Protein AF-A0A818GAR2-F1 (afdb_monomer)

Foldseek 3Di:
DVVLQVVQVVQQVVVWDFWLLCCQQVVVPVDDHDVPDDFLADFDQPDPCPCPPRIGPPPPSLLSVLCVVLVVVCVVVVHFQDKDKDWDPQACQARAGPVVRHRHHTDIDIDRGSVRVSVCSLCVCVNRSGHDPVD

pLDDT: mean 85.99, std 15.59, range [35.75, 98.5]

Structure (mmCIF, N/CA/C/O backbone):
data_AF-A0A818GAR2-F1
#
_entry.id   AF-A0A818GAR2-F1
#
loop_
_atom_site.group_PDB
_atom_site.id
_atom_site.type_symbol
_atom_site.label_atom_id
_atom_site.label_alt_id
_atom_site.label_comp_id
_atom_site.label_asym_id
_atom_site.label_entity_id
_atom_site.label_seq_id
_atom_site.pdbx_PDB_ins_code
_atom_site.Cartn_x
_atom_site.Cartn_y
_atom_site.Cartn_z
_atom_site.occupancy
_atom_site.B_iso_or_equiv
_atom_site.auth_seq_id
_atom_site.auth_comp_id
_atom_site.auth_asym_id
_atom_site.auth_atom_id
_atom_site.pdbx_PDB_model_num
ATOM 1 N N . MET A 1 1 ? -3.020 -12.104 9.352 1.00 92.38 1 MET A N 1
ATOM 2 C CA . MET A 1 1 ? -1.826 -11.633 8.608 1.00 92.38 1 MET A CA 1
ATOM 3 C C . MET A 1 1 ? -1.014 -12.771 8.006 1.00 92.38 1 MET A C 1
ATOM 5 O O . MET A 1 1 ? -0.668 -12.652 6.842 1.00 92.38 1 MET A O 1
ATOM 9 N N . ALA A 1 2 ? -0.736 -13.860 8.737 1.00 95.81 2 ALA A N 1
ATOM 10 C CA . ALA A 1 2 ? 0.027 -14.998 8.207 1.00 95.81 2 ALA A CA 1
ATOM 11 C C . ALA A 1 2 ? -0.541 -15.549 6.882 1.00 95.81 2 ALA A C 1
ATOM 13 O O . ALA A 1 2 ? 0.179 -15.588 5.889 1.00 95.81 2 ALA A O 1
ATOM 14 N N . ASP A 1 3 ? -1.842 -15.849 6.833 1.00 96.62 3 ASP A N 1
ATOM 15 C CA . ASP A 1 3 ? -2.475 -16.421 5.633 1.00 96.62 3 ASP A CA 1
ATOM 16 C C . ASP A 1 3 ? -2.420 -15.486 4.422 1.00 96.62 3 ASP A C 1
ATOM 18 O O . ASP A 1 3 ? -2.130 -15.929 3.317 1.00 96.62 3 ASP A O 1
ATOM 22 N N . ALA A 1 4 ? -2.610 -14.179 4.635 1.00 95.25 4 ALA A N 1
ATOM 23 C CA . ALA A 1 4 ? -2.459 -13.170 3.586 1.00 95.25 4 ALA A CA 1
ATOM 24 C C . ALA A 1 4 ? -1.039 -13.167 2.994 1.00 95.25 4 ALA A C 1
ATOM 26 O O . ALA A 1 4 ? -0.860 -12.973 1.793 1.00 95.25 4 ALA A O 1
ATOM 27 N N . GLY A 1 5 ? -0.024 -13.407 3.830 1.00 92.44 5 GLY A N 1
ATOM 28 C CA . GLY A 1 5 ? 1.356 -13.558 3.381 1.00 92.44 5 GLY A CA 1
ATOM 29 C C . GLY A 1 5 ? 1.551 -14.831 2.563 1.00 92.44 5 GLY A C 1
ATOM 30 O O . GLY A 1 5 ? 2.099 -14.761 1.466 1.00 92.44 5 GLY A O 1
ATOM 31 N N . ILE A 1 6 ? 1.052 -15.967 3.059 1.00 94.38 6 ILE A N 1
ATOM 32 C CA . ILE A 1 6 ? 1.151 -17.270 2.383 1.00 94.38 6 ILE A CA 1
ATOM 33 C C . ILE A 1 6 ? 0.524 -17.199 0.987 1.00 94.38 6 ILE A C 1
ATOM 35 O O . ILE A 1 6 ? 1.196 -17.503 0.005 1.00 94.38 6 ILE A O 1
ATOM 39 N N . THR A 1 7 ? -0.720 -16.728 0.877 1.00 93.94 7 THR A N 1
ATOM 40 C CA . THR A 1 7 ? -1.430 -16.651 -0.411 1.00 93.94 7 THR A CA 1
ATOM 41 C C . THR A 1 7 ? -0.795 -15.652 -1.373 1.00 93.94 7 THR A C 1
ATOM 43 O O . THR A 1 7 ? -0.739 -15.903 -2.578 1.00 93.94 7 THR A O 1
ATOM 46 N N . THR A 1 8 ? -0.267 -14.536 -0.858 1.00 93.00 8 THR A N 1
ATOM 47 C CA . THR A 1 8 ? 0.448 -13.562 -1.691 1.00 93.00 8 THR A CA 1
ATOM 48 C C . THR A 1 8 ? 1.734 -14.154 -2.251 1.00 93.00 8 THR A C 1
ATOM 50 O O . THR A 1 8 ? 2.003 -13.996 -3.439 1.00 93.00 8 THR A O 1
ATOM 53 N N . TRP A 1 9 ? 2.540 -14.824 -1.425 1.00 91.44 9 TRP A N 1
ATOM 54 C CA . TRP A 1 9 ? 3.794 -15.417 -1.893 1.00 91.44 9 TRP A CA 1
ATOM 55 C C . TRP A 1 9 ? 3.564 -16.594 -2.837 1.00 91.44 9 TRP A C 1
ATOM 57 O O . TRP A 1 9 ? 4.263 -16.682 -3.845 1.00 91.44 9 TRP A O 1
ATOM 67 N N . ASP A 1 10 ? 2.558 -17.424 -2.563 1.00 92.88 10 ASP A N 1
ATOM 68 C CA . ASP A 1 10 ? 2.123 -18.491 -3.465 1.00 92.88 10 ASP A CA 1
ATOM 69 C C . ASP A 1 10 ? 1.727 -17.926 -4.839 1.00 92.88 10 ASP A C 1
ATOM 71 O O . ASP A 1 10 ? 2.308 -18.302 -5.857 1.00 92.88 10 ASP A O 1
ATOM 75 N N . SER A 1 11 ? 0.860 -16.905 -4.866 1.00 91.75 11 SER A N 1
ATOM 76 C CA . SER A 1 11 ? 0.455 -16.230 -6.111 1.00 91.75 11 SER A CA 1
ATOM 77 C C . SER A 1 11 ? 1.649 -15.614 -6.843 1.00 91.75 11 SER A C 1
ATOM 79 O O . SER A 1 11 ? 1.784 -15.764 -8.058 1.00 91.75 11 SER A O 1
ATOM 81 N N . LYS A 1 12 ? 2.566 -14.972 -6.107 1.00 89.44 12 LYS A N 1
ATOM 82 C CA . LYS A 1 12 ? 3.806 -14.437 -6.678 1.00 89.44 12 LYS A CA 1
ATOM 83 C C . LYS A 1 12 ? 4.606 -15.537 -7.358 1.00 89.44 12 LYS A C 1
ATOM 85 O O . LYS A 1 12 ? 5.031 -15.367 -8.499 1.00 89.44 12 LYS A O 1
ATOM 90 N N . HIS A 1 13 ? 4.822 -16.658 -6.691 1.00 87.69 13 HIS A N 1
ATOM 91 C CA . HIS A 1 13 ? 5.607 -17.739 -7.278 1.00 87.69 13 HIS A CA 1
ATOM 92 C C . HIS A 1 13 ? 4.894 -18.370 -8.477 1.00 87.69 13 HIS A C 1
ATOM 94 O O . HIS A 1 13 ? 5.545 -18.656 -9.478 1.00 87.69 13 HIS A O 1
ATOM 100 N N . PHE A 1 14 ? 3.569 -18.503 -8.415 1.00 91.75 14 PHE A N 1
ATOM 101 C CA . PHE A 1 14 ? 2.770 -19.080 -9.488 1.00 91.75 14 PHE A CA 1
ATOM 102 C C . PHE A 1 14 ? 2.765 -18.228 -10.766 1.00 91.75 14 PHE A C 1
ATOM 104 O O . PHE A 1 14 ? 3.068 -18.734 -11.844 1.00 91.75 14 PHE A O 1
ATOM 111 N N . TYR A 1 15 ? 2.435 -16.935 -10.665 1.00 89.56 15 TYR A N 1
ATOM 112 C CA . TYR A 1 15 ? 2.285 -16.074 -11.846 1.00 89.56 15 TYR A CA 1
ATOM 113 C C . TYR A 1 15 ? 3.611 -15.507 -12.362 1.00 89.56 15 TYR A C 1
ATOM 115 O O . TYR A 1 15 ? 3.714 -15.194 -13.545 1.00 89.56 15 TYR A O 1
ATOM 123 N N . ASN A 1 16 ? 4.608 -15.356 -11.484 1.00 86.94 16 ASN A N 1
ATOM 124 C CA . ASN A 1 16 ? 5.969 -14.916 -11.803 1.00 86.94 16 ASN A CA 1
ATOM 125 C C . ASN A 1 16 ? 6.057 -13.739 -12.802 1.00 86.94 16 ASN A C 1
ATOM 127 O O . ASN A 1 16 ? 6.791 -13.779 -13.790 1.00 86.94 16 ASN A O 1
ATOM 131 N N . LEU A 1 17 ? 5.279 -12.682 -12.559 1.00 85.12 17 LEU A N 1
ATOM 132 C CA . LEU A 1 17 ? 5.205 -11.535 -13.464 1.00 85.12 17 LEU A CA 1
ATOM 133 C C . LEU A 1 17 ? 6.298 -10.483 -13.162 1.00 85.12 17 LEU A C 1
ATOM 135 O O . LEU A 1 17 ? 6.695 -10.272 -12.015 1.00 85.12 17 LEU A O 1
ATOM 139 N N . TRP A 1 18 ? 6.755 -9.776 -14.198 1.00 83.12 18 TRP A N 1
ATOM 140 C CA . TRP A 1 18 ? 7.836 -8.772 -14.171 1.00 83.12 18 TRP A CA 1
ATOM 141 C C . TRP A 1 18 ? 7.510 -7.404 -13.529 1.00 83.12 18 TRP A C 1
ATOM 143 O O . TRP A 1 18 ? 6.507 -6.758 -13.835 1.00 83.12 18 TRP A O 1
ATOM 153 N N . ARG A 1 19 ? 8.383 -6.893 -12.652 1.00 85.56 19 ARG A N 1
ATOM 154 C CA . ARG A 1 19 ? 8.211 -5.575 -11.996 1.00 85.56 19 ARG A CA 1
ATOM 155 C C . ARG A 1 19 ? 8.076 -4.415 -13.012 1.00 85.56 19 ARG A C 1
ATOM 157 O O . ARG A 1 19 ? 8.598 -4.530 -14.124 1.00 85.56 19 ARG A O 1
ATOM 164 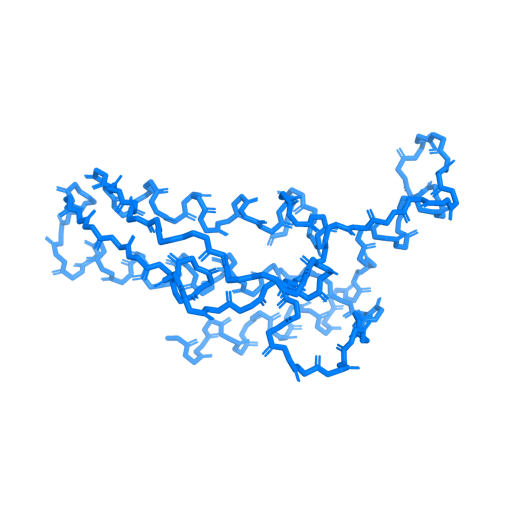N N . PRO A 1 20 ? 7.491 -3.258 -12.625 1.00 87.44 20 PRO A N 1
ATOM 165 C CA . PRO A 1 20 ? 7.373 -2.090 -13.506 1.00 87.44 20 PRO A CA 1
ATOM 166 C C . PRO A 1 20 ? 8.669 -1.640 -14.180 1.00 87.44 20 PRO A C 1
ATOM 168 O O . PRO A 1 20 ? 8.651 -1.326 -15.366 1.00 87.44 20 PRO A O 1
ATOM 171 N N . ILE A 1 21 ? 9.803 -1.689 -13.472 1.00 85.50 21 ILE A N 1
ATOM 172 C CA . ILE A 1 21 ? 11.116 -1.335 -14.036 1.00 85.50 21 ILE A CA 1
ATOM 173 C C . ILE A 1 21 ? 11.474 -2.171 -15.265 1.00 85.50 21 ILE A C 1
ATOM 175 O O . ILE A 1 21 ? 11.927 -1.626 -16.270 1.00 85.50 21 ILE A O 1
ATOM 179 N N . VAL A 1 22 ? 11.214 -3.478 -15.217 1.00 84.50 22 VAL A N 1
ATOM 180 C CA . VAL A 1 22 ? 11.476 -4.382 -16.336 1.00 84.50 22 VAL A CA 1
ATOM 181 C C . VAL A 1 22 ? 10.492 -4.085 -17.464 1.00 84.50 22 VAL A C 1
ATOM 183 O O . VAL A 1 22 ? 10.908 -3.856 -18.598 1.00 84.50 22 VAL A O 1
ATOM 186 N N . GLY A 1 23 ? 9.194 -4.007 -17.155 1.00 83.25 23 GLY A N 1
ATOM 187 C CA . GLY A 1 23 ? 8.171 -3.822 -18.182 1.00 83.25 23 GLY A CA 1
ATOM 188 C C . GLY A 1 23 ? 8.255 -2.477 -18.919 1.00 83.25 23 GLY A C 1
ATOM 189 O O . GLY A 1 23 ? 8.075 -2.434 -20.137 1.00 83.25 23 GLY A O 1
ATOM 190 N N . ILE A 1 24 ? 8.576 -1.383 -18.220 1.00 86.50 2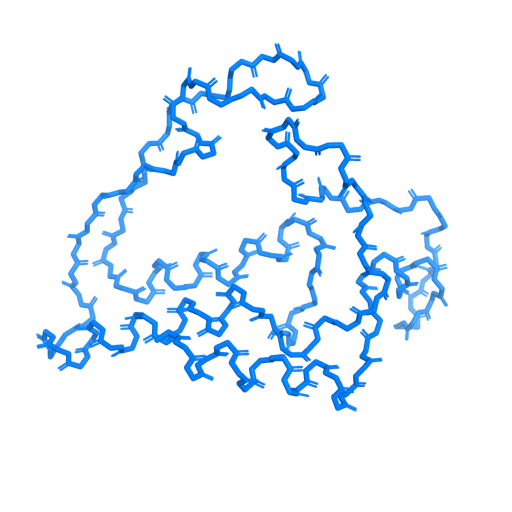4 ILE A N 1
ATOM 191 C CA . ILE A 1 24 ? 8.715 -0.042 -18.818 1.00 86.50 24 ILE A CA 1
ATOM 192 C C . ILE A 1 24 ? 9.972 0.042 -19.695 1.00 86.50 24 ILE A C 1
ATOM 194 O O . ILE A 1 24 ? 9.905 0.556 -20.814 1.00 86.50 24 ILE A O 1
ATOM 198 N N . ARG A 1 25 ? 11.099 -0.524 -19.244 1.00 86.56 25 ARG A N 1
ATOM 199 C CA . ARG A 1 25 ? 12.345 -0.550 -20.028 1.00 86.56 25 ARG A CA 1
ATOM 200 C C . ARG A 1 25 ? 12.265 -1.477 -21.241 1.00 86.56 25 ARG A C 1
ATOM 202 O O . ARG A 1 25 ? 12.884 -1.194 -22.259 1.00 86.56 25 ARG A O 1
ATOM 209 N N . GLN A 1 26 ? 11.501 -2.567 -21.154 1.00 82.62 26 GLN A N 1
ATOM 210 C CA . GLN A 1 26 ? 11.413 -3.592 -22.205 1.00 82.62 26 GLN A CA 1
ATOM 211 C C . GLN A 1 26 ? 10.186 -3.469 -23.117 1.00 82.62 26 GLN A C 1
ATOM 213 O O . GLN A 1 26 ? 9.954 -4.345 -23.947 1.00 82.62 26 GLN A O 1
ATOM 218 N N . ARG A 1 27 ? 9.412 -2.380 -23.022 1.00 72.88 27 ARG A N 1
ATOM 219 C CA . ARG A 1 27 ? 8.249 -2.138 -23.895 1.00 72.88 27 ARG A CA 1
ATOM 220 C C . ARG A 1 27 ? 7.086 -3.132 -23.716 1.00 72.88 27 ARG A C 1
ATOM 222 O O . ARG A 1 27 ? 6.357 -3.413 -24.666 1.00 72.88 27 ARG A O 1
ATOM 229 N N . ALA A 1 28 ? 6.865 -3.616 -22.497 1.00 63.56 28 ALA A N 1
ATOM 230 C CA . ALA A 1 28 ? 5.838 -4.606 -22.157 1.00 63.56 28 ALA A CA 1
ATOM 231 C C . ALA A 1 28 ? 4.414 -4.285 -22.647 1.00 63.56 28 ALA A C 1
ATOM 233 O O . ALA A 1 28 ? 3.631 -5.193 -22.913 1.00 63.56 28 ALA A O 1
ATOM 234 N N . SER A 1 29 ? 4.073 -2.997 -22.753 1.00 59.62 29 SER A N 1
ATOM 235 C CA . SER A 1 29 ? 2.682 -2.534 -22.859 1.00 59.62 29 SER A CA 1
ATOM 236 C C . SER A 1 29 ? 2.369 -1.786 -24.160 1.00 59.62 29 SER A C 1
ATOM 238 O O . SER A 1 29 ? 1.480 -0.939 -24.178 1.00 59.62 29 SER A O 1
ATOM 240 N N . GLY A 1 30 ? 3.127 -2.009 -25.241 1.00 62.38 30 GLY A N 1
ATOM 241 C CA . GLY A 1 30 ? 2.900 -1.364 -26.550 1.00 62.38 30 GLY A CA 1
ATOM 242 C C . GLY A 1 30 ? 3.312 0.118 -26.647 1.00 62.38 30 GLY A C 1
ATOM 243 O O . GLY A 1 30 ? 3.559 0.614 -27.749 1.00 62.38 30 GLY A O 1
ATOM 244 N N . ASN A 1 31 ? 3.484 0.797 -25.509 1.00 66.12 31 ASN A N 1
ATOM 245 C CA . ASN A 1 31 ? 4.062 2.143 -25.387 1.00 66.12 31 ASN A CA 1
ATOM 246 C C . ASN A 1 31 ? 5.539 2.180 -25.806 1.00 66.12 31 ASN A C 1
ATOM 248 O O . ASN A 1 31 ? 6.141 1.131 -25.983 1.00 66.12 31 ASN A O 1
ATOM 252 N N . SER A 1 32 ? 6.146 3.355 -25.978 1.00 77.56 32 SER A N 1
ATOM 253 C CA . SER A 1 32 ? 7.599 3.461 -26.193 1.00 77.56 32 SER A CA 1
ATOM 254 C C . SER A 1 32 ? 8.360 3.026 -24.939 1.00 77.56 32 SER A C 1
ATOM 256 O O . SER A 1 32 ? 7.966 3.382 -23.830 1.00 77.56 32 SER A O 1
ATOM 258 N N . ALA A 1 33 ? 9.437 2.259 -25.112 1.00 82.38 33 ALA A N 1
ATOM 259 C CA . ALA A 1 33 ? 10.329 1.919 -24.009 1.00 82.38 33 ALA A CA 1
ATOM 260 C C . ALA A 1 33 ? 11.034 3.175 -23.487 1.00 82.38 33 ALA A C 1
ATOM 262 O O . ALA A 1 33 ? 11.477 4.006 -24.283 1.00 82.38 33 ALA A O 1
ATOM 263 N N . ASP A 1 34 ? 11.194 3.262 -22.170 1.00 85.44 34 ASP A N 1
ATOM 264 C CA . ASP A 1 34 ? 12.100 4.215 -21.533 1.00 85.44 34 ASP A CA 1
ATOM 265 C C . ASP A 1 34 ? 13.198 3.433 -20.812 1.00 85.44 34 ASP A C 1
ATOM 267 O O . ASP A 1 34 ? 13.010 2.926 -19.706 1.00 85.44 34 ASP A O 1
ATOM 271 N N . LEU A 1 35 ? 14.349 3.307 -21.477 1.00 84.69 35 LEU A N 1
ATOM 272 C CA . LEU A 1 35 ? 15.502 2.548 -20.986 1.00 84.69 35 LEU A CA 1
ATOM 273 C C . LEU A 1 35 ? 16.111 3.150 -19.712 1.00 84.69 35 LEU A C 1
ATOM 275 O O . LEU A 1 35 ? 16.763 2.431 -18.955 1.00 84.69 35 LEU A O 1
ATOM 279 N N . ASN A 1 36 ? 15.883 4.442 -19.468 1.00 84.06 36 ASN A N 1
ATOM 280 C CA . ASN A 1 36 ? 16.451 5.174 -18.339 1.00 84.06 36 ASN A CA 1
ATOM 281 C C . ASN A 1 36 ? 15.456 5.340 -17.188 1.00 84.06 36 ASN A C 1
ATOM 283 O O . ASN A 1 36 ? 15.818 5.899 -16.152 1.00 84.06 36 ASN A O 1
ATOM 287 N N . TRP A 1 37 ? 14.223 4.846 -17.339 1.00 85.00 37 TRP A N 1
ATOM 288 C CA . TRP A 1 37 ? 13.223 4.928 -16.286 1.00 85.00 37 TRP A CA 1
ATOM 289 C C . TRP A 1 37 ? 13.710 4.232 -15.015 1.00 85.00 37 TRP A C 1
ATOM 291 O O . TRP A 1 37 ? 14.245 3.116 -15.062 1.00 85.00 37 TRP A O 1
ATOM 301 N N . LEU A 1 38 ? 13.508 4.891 -13.879 1.00 82.38 38 LEU A N 1
ATOM 302 C CA . LEU A 1 38 ? 13.802 4.379 -12.549 1.00 82.38 38 LEU A CA 1
ATOM 303 C C . LEU A 1 38 ? 12.567 4.579 -11.660 1.00 82.38 38 LEU A C 1
ATOM 305 O O . LEU A 1 38 ? 11.965 5.657 -11.702 1.00 82.38 38 LEU A O 1
ATOM 309 N N . PRO A 1 39 ? 12.177 3.569 -10.864 1.00 84.12 39 PRO A N 1
ATOM 310 C CA . PRO A 1 39 ? 11.168 3.759 -9.837 1.00 84.12 39 PRO A CA 1
ATOM 311 C C . PRO A 1 39 ? 11.684 4.705 -8.747 1.00 84.12 39 PRO A C 1
ATOM 313 O O . PRO A 1 39 ? 12.886 4.887 -8.576 1.00 84.12 39 PRO A O 1
ATOM 316 N N . LEU A 1 40 ? 10.761 5.279 -7.973 1.00 82.94 40 LEU A N 1
ATOM 317 C CA . LEU A 1 40 ? 11.126 5.999 -6.747 1.00 82.94 40 LEU A CA 1
ATOM 318 C C . LEU A 1 40 ? 11.690 5.039 -5.677 1.00 82.94 40 LEU A C 1
ATOM 320 O O . LEU A 1 40 ? 12.417 5.475 -4.792 1.00 82.94 40 LEU A O 1
ATOM 324 N N . GLU A 1 41 ? 11.374 3.745 -5.813 1.00 71.75 41 GLU A N 1
ATOM 325 C CA . GLU A 1 41 ? 11.799 2.626 -4.964 1.00 71.75 41 GLU A CA 1
ATOM 326 C C . GLU A 1 41 ? 11.278 2.682 -3.526 1.00 71.75 41 GLU A C 1
ATOM 328 O O . GLU A 1 41 ? 10.646 3.640 -3.086 1.00 71.75 41 GLU A O 1
ATOM 333 N N . ALA A 1 42 ? 11.446 1.576 -2.796 1.00 61.31 42 ALA A N 1
ATOM 334 C CA . ALA A 1 42 ? 11.177 1.582 -1.367 1.00 61.31 42 ALA A CA 1
ATOM 335 C C . ALA A 1 42 ? 12.249 2.448 -0.686 1.00 61.31 42 ALA A C 1
ATOM 337 O O . ALA A 1 42 ? 13.429 2.261 -0.979 1.00 61.31 42 ALA A O 1
ATOM 338 N N . PRO A 1 43 ? 11.871 3.381 0.203 1.00 57.16 43 PRO A N 1
ATOM 339 C CA . PRO A 1 43 ? 12.844 4.197 0.907 1.00 57.16 43 PRO A CA 1
ATOM 340 C C . PRO A 1 43 ? 13.871 3.313 1.626 1.00 57.16 43 PRO A C 1
ATOM 342 O O . PRO A 1 43 ? 13.523 2.536 2.513 1.00 57.16 43 PRO A O 1
ATOM 345 N N . GLU A 1 44 ? 15.144 3.425 1.248 1.00 57.97 44 GLU A N 1
ATOM 346 C CA . GLU A 1 44 ? 16.217 2.721 1.946 1.00 57.97 44 GLU A CA 1
ATOM 347 C C . GLU A 1 44 ? 16.434 3.367 3.318 1.00 57.97 44 GLU A C 1
ATOM 349 O O . GLU A 1 44 ? 17.020 4.439 3.446 1.00 57.97 44 GLU A O 1
ATOM 354 N N . ASN A 1 45 ? 15.981 2.711 4.381 1.00 51.28 45 ASN A N 1
ATOM 355 C CA 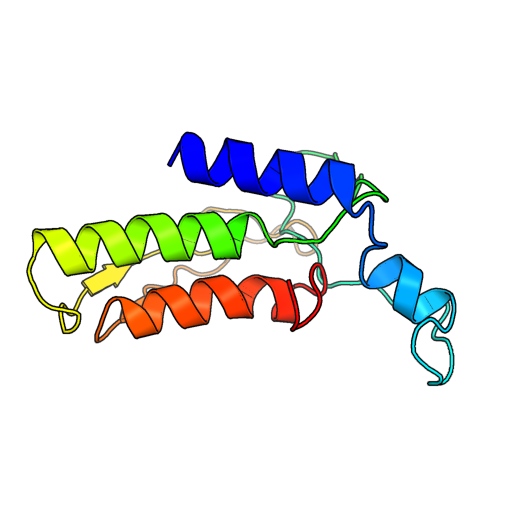. ASN A 1 45 ? 16.171 3.202 5.749 1.00 51.28 45 ASN A CA 1
ATOM 356 C C . ASN A 1 45 ? 17.487 2.687 6.361 1.00 51.28 45 ASN A C 1
ATOM 358 O O . ASN A 1 45 ? 17.527 2.279 7.520 1.00 51.28 45 ASN A O 1
ATOM 362 N N . GLY A 1 46 ? 18.571 2.693 5.574 1.00 39.16 46 GLY A N 1
ATOM 363 C CA . GLY A 1 46 ? 19.919 2.323 6.025 1.00 39.16 46 GLY A CA 1
ATOM 364 C C . GLY A 1 46 ? 20.340 0.861 5.814 1.00 39.16 46 GLY A C 1
ATOM 365 O O . GLY A 1 46 ? 21.418 0.496 6.274 1.00 39.16 46 GLY A O 1
ATOM 366 N N . ALA A 1 47 ? 19.550 0.041 5.113 1.00 37.72 47 ALA A N 1
ATOM 367 C CA . ALA A 1 47 ? 19.973 -1.276 4.624 1.00 37.72 47 ALA A CA 1
ATOM 368 C C . ALA A 1 47 ? 20.313 -1.174 3.129 1.00 37.72 47 ALA A C 1
ATOM 370 O O . ALA A 1 47 ? 19.473 -0.752 2.342 1.00 37.72 47 ALA A O 1
ATOM 371 N N . SER A 1 48 ? 21.545 -1.532 2.759 1.00 35.75 48 SER A N 1
ATOM 372 C CA . SER A 1 48 ? 22.153 -1.360 1.429 1.00 35.75 48 SER A CA 1
ATOM 373 C C . SER A 1 48 ? 21.685 -2.357 0.365 1.00 35.75 48 SER A C 1
ATOM 375 O O . SER A 1 48 ? 22.413 -2.607 -0.593 1.00 35.75 48 SER A O 1
ATOM 377 N N . ASP A 1 49 ? 20.510 -2.954 0.530 1.00 39.72 49 ASP A N 1
ATOM 378 C CA . ASP A 1 49 ? 20.009 -3.962 -0.397 1.00 39.72 49 ASP A CA 1
ATOM 379 C C . ASP A 1 49 ? 18.912 -3.360 -1.281 1.00 39.72 49 ASP A C 1
ATOM 381 O O . ASP A 1 49 ? 17.765 -3.801 -1.282 1.00 39.72 49 ASP A O 1
ATOM 385 N N . SER A 1 50 ? 19.307 -2.405 -2.129 1.00 43.50 50 SER A N 1
ATOM 386 C CA . SER A 1 50 ? 18.583 -1.968 -3.340 1.00 43.50 50 SER A CA 1
ATOM 387 C C . SER A 1 50 ? 18.485 -3.086 -4.403 1.00 43.50 50 SER A C 1
ATOM 389 O O . SER A 1 50 ? 18.200 -2.848 -5.576 1.00 43.50 50 SER A O 1
ATOM 391 N N . SER A 1 51 ? 18.647 -4.355 -4.013 1.00 43.16 51 SER A N 1
ATOM 392 C CA . SER A 1 51 ? 18.237 -5.473 -4.856 1.00 43.16 51 SER A CA 1
ATOM 393 C C . SER A 1 51 ? 16.711 -5.547 -4.831 1.00 43.16 51 SER A C 1
ATOM 395 O O . SER A 1 51 ? 16.086 -6.343 -4.129 1.00 43.16 51 SER A O 1
ATOM 397 N N . THR A 1 52 ? 16.071 -4.676 -5.611 1.00 47.44 52 THR A N 1
ATOM 398 C CA . THR A 1 52 ? 14.721 -4.941 -6.086 1.00 47.44 52 THR A CA 1
ATOM 399 C C . THR A 1 52 ? 14.783 -6.298 -6.771 1.00 47.44 52 THR A C 1
ATOM 401 O O . THR A 1 52 ? 15.249 -6.414 -7.898 1.00 47.44 52 THR A O 1
ATOM 404 N N . SER A 1 53 ? 14.387 -7.350 -6.044 1.00 47.09 53 SER A N 1
ATOM 405 C CA . SER A 1 53 ? 14.261 -8.691 -6.599 1.00 47.09 53 SER A CA 1
ATOM 406 C C . SER A 1 53 ? 13.515 -8.558 -7.920 1.00 47.09 53 SER A C 1
ATOM 408 O O . SER A 1 53 ? 12.375 -8.076 -7.953 1.00 47.09 53 SER A O 1
ATOM 410 N N . GLU A 1 54 ? 14.195 -8.922 -9.007 1.00 50.88 54 GLU A N 1
ATOM 411 C CA . GLU A 1 54 ? 13.705 -8.774 -10.378 1.00 50.88 54 GLU A CA 1
ATOM 412 C C . GLU A 1 54 ? 12.423 -9.592 -10.615 1.00 50.88 54 GLU A C 1
ATOM 414 O O . GLU A 1 54 ? 11.747 -9.421 -11.631 1.00 50.88 54 GLU A O 1
ATOM 419 N N . PHE A 1 55 ? 12.042 -10.441 -9.653 1.00 53.31 55 PHE A N 1
ATOM 420 C CA . PHE A 1 55 ? 11.004 -11.438 -9.815 1.00 53.31 55 PHE A CA 1
ATOM 421 C C . PHE A 1 55 ? 9.801 -11.250 -8.875 1.00 53.31 55 PHE A C 1
ATOM 423 O O . PHE A 1 55 ? 9.896 -11.026 -7.666 1.00 53.31 55 PHE A O 1
ATOM 430 N N . SER A 1 56 ? 8.645 -11.366 -9.526 1.00 61.06 56 SER A N 1
ATOM 431 C CA . SER A 1 56 ? 7.261 -11.448 -9.074 1.00 61.06 56 SER A CA 1
ATOM 432 C C . SER A 1 56 ? 6.626 -10.320 -8.248 1.00 61.06 56 SER A C 1
ATOM 434 O O . SER A 1 56 ? 6.728 -10.207 -7.017 1.00 61.06 56 SER A O 1
ATOM 436 N N . PHE A 1 57 ? 5.828 -9.507 -8.945 1.00 71.44 57 PHE A N 1
ATOM 437 C CA . PHE A 1 57 ? 5.008 -8.453 -8.349 1.00 71.44 57 PHE A CA 1
ATOM 438 C C . PHE A 1 57 ? 3.579 -8.885 -7.992 1.00 71.44 57 PHE A C 1
ATOM 440 O O . PHE A 1 57 ? 3.035 -8.310 -7.057 1.00 71.44 57 PHE A O 1
ATOM 447 N N . TYR A 1 58 ? 2.973 -9.862 -8.673 1.00 78.44 58 TYR A N 1
ATOM 448 C CA . TYR A 1 58 ? 1.529 -10.117 -8.567 1.00 78.44 58 TYR A CA 1
ATOM 449 C C . TYR A 1 58 ? 1.218 -11.229 -7.563 1.00 78.44 58 TYR A C 1
ATOM 451 O O . TYR A 1 58 ? 1.711 -12.337 -7.722 1.00 78.44 58 TYR A O 1
ATOM 459 N N . VAL A 1 59 ? 0.411 -11.017 -6.528 1.00 88.12 59 VAL A N 1
ATOM 460 C CA . VAL A 1 59 ? -0.251 -9.765 -6.101 1.00 88.12 59 VAL A CA 1
ATOM 461 C C . VAL A 1 59 ? 0.655 -8.906 -5.210 1.00 88.12 59 VAL A C 1
ATOM 463 O O . VAL A 1 59 ? 1.691 -9.367 -4.708 1.00 88.12 59 VAL A O 1
ATOM 466 N N . SER A 1 60 ? 0.293 -7.642 -4.997 1.00 90.81 60 SER A N 1
ATOM 467 C CA . SER A 1 60 ? 1.011 -6.736 -4.101 1.00 90.81 60 SER A CA 1
ATOM 468 C C . SER A 1 60 ? 0.893 -7.182 -2.644 1.00 90.81 60 SER A C 1
ATOM 470 O O . SER A 1 60 ? -0.184 -7.173 -2.062 1.00 90.81 60 SER A O 1
ATOM 472 N N . GLY A 1 61 ? 2.027 -7.497 -2.004 1.00 90.56 61 GLY A N 1
ATOM 473 C CA . GLY A 1 61 ? 2.050 -7.876 -0.585 1.00 90.56 61 GLY A CA 1
ATOM 474 C C . GLY A 1 61 ? 1.472 -6.792 0.319 1.00 90.56 61 GLY A C 1
ATOM 475 O O . GLY A 1 61 ? 0.664 -7.088 1.190 1.00 90.56 61 GLY A O 1
ATOM 476 N N . HIS A 1 62 ? 1.820 -5.524 0.076 1.00 92.81 62 HIS A N 1
ATOM 477 C CA . HIS A 1 62 ? 1.236 -4.410 0.829 1.00 92.81 62 HIS A CA 1
ATOM 478 C C . HIS A 1 62 ? -0.277 -4.324 0.635 1.00 92.81 62 HIS A C 1
ATOM 480 O O . HIS A 1 62 ? -0.981 -4.096 1.616 1.00 92.81 62 HIS A O 1
ATOM 486 N N . ALA A 1 63 ? -0.774 -4.519 -0.591 1.00 93.62 63 ALA A N 1
ATOM 487 C CA . ALA A 1 63 ? -2.207 -4.494 -0.858 1.00 93.62 63 ALA A CA 1
ATOM 488 C C . ALA A 1 63 ? -2.922 -5.630 -0.118 1.00 93.62 63 ALA A C 1
ATOM 490 O O . ALA A 1 63 ? -3.850 -5.357 0.637 1.00 93.62 63 ALA A O 1
ATOM 491 N N . THR A 1 64 ? -2.436 -6.873 -0.230 1.00 95.44 64 THR A N 1
ATOM 492 C CA . THR A 1 64 ? -3.049 -8.022 0.451 1.00 95.44 64 THR A CA 1
ATOM 493 C C . THR A 1 64 ? -3.012 -7.875 1.970 1.00 95.44 64 THR A C 1
ATOM 495 O O . THR A 1 64 ? -4.003 -8.154 2.641 1.00 95.44 64 THR A O 1
ATOM 498 N N . PHE A 1 65 ? -1.890 -7.418 2.536 1.00 96.06 65 PHE A N 1
ATOM 499 C CA . PHE A 1 65 ? -1.770 -7.188 3.976 1.00 96.06 65 PHE A CA 1
ATOM 500 C C . PHE A 1 65 ? -2.696 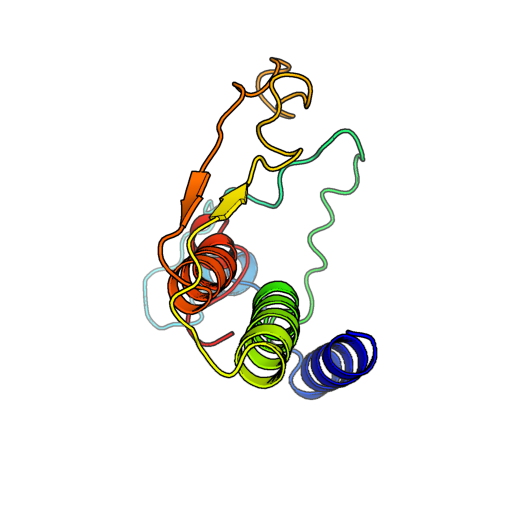-6.071 4.462 1.00 96.06 65 PHE A C 1
ATOM 502 O O . PHE A 1 65 ? -3.367 -6.250 5.477 1.00 96.06 65 PHE A O 1
ATOM 509 N N . GLY A 1 66 ? -2.752 -4.950 3.737 1.00 95.81 66 GLY A N 1
ATOM 510 C CA . GLY A 1 66 ? -3.646 -3.834 4.043 1.00 95.81 66 GLY A CA 1
ATOM 511 C C . GLY A 1 66 ? -5.110 -4.251 3.993 1.00 95.81 66 GLY A C 1
ATOM 512 O O . GLY A 1 66 ? -5.838 -4.046 4.959 1.00 95.81 66 GLY A O 1
ATOM 513 N N . LEU A 1 67 ? -5.521 -4.917 2.916 1.00 95.44 67 LEU A N 1
ATOM 514 C CA . LEU A 1 67 ? -6.882 -5.426 2.783 1.00 95.44 67 LEU A CA 1
ATOM 515 C C . LEU A 1 67 ? -7.215 -6.402 3.911 1.00 95.44 67 LEU A C 1
ATOM 517 O O . LEU A 1 67 ? -8.245 -6.259 4.560 1.00 95.44 67 LEU A O 1
ATOM 521 N N . ALA A 1 68 ? -6.328 -7.356 4.208 1.00 97.75 68 ALA A N 1
ATOM 522 C CA . ALA A 1 68 ? -6.568 -8.337 5.260 1.00 97.75 68 ALA A CA 1
ATOM 523 C C . ALA A 1 68 ? -6.750 -7.689 6.641 1.00 97.75 68 ALA A C 1
ATOM 525 O O . ALA A 1 68 ? -7.660 -8.076 7.372 1.00 97.75 68 ALA A O 1
ATOM 526 N N . ILE A 1 69 ? -5.910 -6.716 7.019 1.00 97.44 69 ILE A N 1
ATOM 527 C CA . ILE A 1 69 ? -6.044 -6.065 8.328 1.00 97.44 69 ILE A CA 1
ATOM 528 C C . ILE A 1 69 ? -7.282 -5.170 8.390 1.00 97.44 69 ILE A C 1
ATOM 530 O O . ILE A 1 69 ? -8.036 -5.262 9.355 1.00 97.44 69 ILE A O 1
ATOM 534 N N . PHE A 1 70 ? -7.535 -4.348 7.369 1.00 98.12 70 PHE A N 1
ATOM 535 C CA . PHE A 1 70 ? -8.672 -3.429 7.384 1.00 98.12 70 PHE A CA 1
ATOM 536 C C . PHE A 1 70 ? -10.007 -4.162 7.263 1.00 98.12 70 PHE A C 1
ATOM 538 O O . PHE A 1 70 ? -10.962 -3.778 7.930 1.00 98.12 70 PHE A O 1
ATOM 545 N N . GLU A 1 71 ? -10.066 -5.274 6.531 1.00 98.00 71 GLU A N 1
ATOM 546 C CA . GLU A 1 71 ? -11.250 -6.132 6.497 1.00 98.00 71 GLU A CA 1
ATOM 547 C C . GLU A 1 71 ? -11.519 -6.806 7.849 1.00 98.00 71 GLU A C 1
ATOM 549 O O . GLU A 1 71 ? -12.663 -6.857 8.300 1.00 98.00 71 GLU A O 1
ATOM 554 N N . VAL A 1 72 ? -10.476 -7.279 8.542 1.00 98.25 72 VAL A N 1
ATOM 555 C CA . VAL A 1 72 ? -10.623 -7.807 9.909 1.00 98.25 72 VAL A CA 1
ATOM 556 C C . VAL A 1 72 ? -11.132 -6.721 10.859 1.00 98.25 72 VAL A C 1
ATOM 558 O O . VAL A 1 72 ? -12.033 -6.992 11.650 1.00 98.25 72 VAL A O 1
ATOM 561 N N . LEU A 1 73 ? -10.609 -5.495 10.764 1.00 98.25 73 LEU A N 1
ATOM 562 C CA . LEU A 1 73 ? -11.057 -4.370 11.589 1.00 98.25 73 LEU A CA 1
ATOM 563 C C . LEU A 1 73 ? -12.513 -3.989 11.293 1.00 98.25 73 LEU A C 1
ATOM 565 O O . LEU A 1 73 ? -13.292 -3.848 12.234 1.00 98.25 73 LEU A O 1
ATOM 569 N N . ARG A 1 74 ? -12.906 -3.903 10.014 1.00 98.44 74 ARG A N 1
ATOM 570 C CA . ARG A 1 74 ? -14.299 -3.656 9.604 1.00 98.44 74 ARG A CA 1
ATOM 571 C C . ARG A 1 74 ? -15.258 -4.684 10.193 1.00 98.44 74 ARG A C 1
ATOM 573 O O . ARG A 1 74 ? -16.307 -4.319 10.711 1.00 98.44 74 ARG A O 1
ATOM 580 N N . ARG A 1 75 ? -14.894 -5.969 10.140 1.00 98.31 75 ARG A N 1
ATOM 581 C CA . ARG A 1 75 ? -15.711 -7.059 10.700 1.00 98.31 75 ARG A CA 1
ATOM 582 C C . ARG A 1 75 ? -15.769 -7.034 12.218 1.00 98.31 75 ARG A C 1
ATOM 584 O O . ARG A 1 75 ? -16.815 -7.318 12.778 1.00 98.31 75 ARG A O 1
ATOM 591 N N . PHE A 1 76 ? -14.654 -6.722 12.872 1.00 98.50 76 PHE A N 1
ATOM 592 C CA . PHE A 1 76 ? -14.579 -6.695 14.328 1.00 98.50 76 PHE A CA 1
ATOM 593 C C . PHE A 1 76 ? -15.388 -5.542 14.930 1.00 98.50 76 PHE A C 1
ATOM 595 O O . PHE A 1 76 ? -16.086 -5.736 15.918 1.00 98.50 76 PHE A O 1
ATOM 602 N N . TYR A 1 77 ? -15.292 -4.351 14.338 1.00 98.31 77 TYR A N 1
ATOM 603 C CA . TYR A 1 77 ? -16.018 -3.170 14.805 1.00 98.31 77 TYR A CA 1
ATOM 604 C C . TYR A 1 77 ? -17.409 -3.016 14.181 1.00 98.31 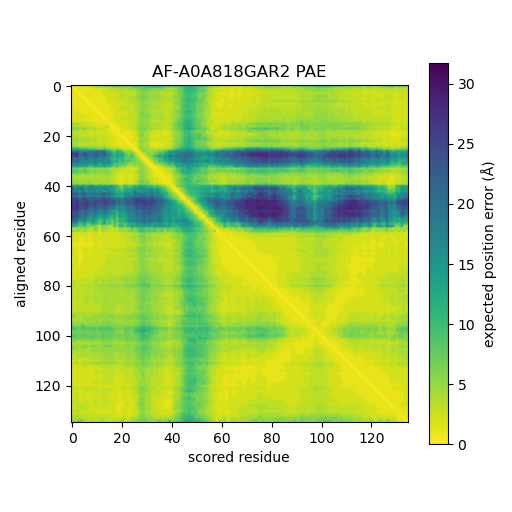77 TYR A C 1
ATOM 606 O O . TYR A 1 77 ? -18.139 -2.107 14.565 1.00 98.31 77 TYR A O 1
ATOM 614 N N . GLU A 1 78 ? -17.759 -3.872 13.218 1.00 98.38 78 GLU A N 1
ATOM 615 C CA . GLU A 1 78 ? -19.014 -3.828 12.454 1.00 98.38 78 GLU A CA 1
ATOM 616 C C . GLU A 1 78 ? -19.250 -2.482 11.737 1.00 98.38 78 GLU A C 1
ATOM 618 O O . GLU A 1 78 ? -20.382 -2.087 11.461 1.00 98.38 78 GLU A O 1
ATOM 623 N N . THR A 1 79 ? -18.170 -1.761 11.417 1.00 98.31 79 THR A N 1
ATOM 624 C CA . THR A 1 79 ? -18.209 -0.474 10.714 1.00 98.31 79 THR A CA 1
ATOM 625 C C . THR A 1 79 ? -16.886 -0.175 10.002 1.00 98.31 79 THR A C 1
ATOM 627 O O . THR A 1 79 ? -15.819 -0.623 10.424 1.00 98.31 79 THR A O 1
ATOM 630 N N . ASP A 1 80 ? -16.952 0.604 8.920 1.00 98.25 80 ASP A N 1
ATOM 631 C CA . ASP A 1 80 ? -15.784 1.170 8.230 1.00 98.25 80 ASP A CA 1
ATOM 632 C C . ASP A 1 80 ? -15.422 2.575 8.738 1.00 98.25 80 ASP A C 1
ATOM 634 O O . ASP A 1 80 ? -14.264 2.987 8.666 1.00 98.25 80 ASP A O 1
ATOM 638 N N . ASP A 1 81 ? -16.396 3.301 9.290 1.00 98.06 81 ASP A N 1
ATOM 639 C CA . ASP A 1 81 ? -16.327 4.739 9.572 1.00 98.06 81 ASP A CA 1
ATOM 640 C C . ASP A 1 81 ? -15.677 5.050 10.929 1.00 98.06 81 ASP A C 1
ATOM 642 O O . ASP A 1 81 ? -16.241 5.738 11.783 1.00 98.06 81 ASP A O 1
ATOM 646 N N . ILE A 1 82 ? -14.469 4.525 11.143 1.00 98.12 82 ILE A N 1
ATOM 647 C CA . ILE A 1 82 ? -13.663 4.814 12.331 1.00 98.12 82 ILE A CA 1
ATOM 648 C C . ILE A 1 82 ? -12.554 5.801 11.957 1.00 98.12 82 ILE A C 1
ATOM 650 O O . ILE A 1 82 ? -11.607 5.427 11.258 1.00 98.12 82 ILE A O 1
ATOM 654 N N . PRO A 1 83 ? -12.623 7.061 12.429 1.00 98.19 83 PRO A N 1
ATOM 655 C CA . PRO A 1 83 ? -11.554 8.015 12.208 1.00 98.19 83 PRO A CA 1
ATOM 656 C C . PRO A 1 83 ? -10.364 7.713 13.120 1.00 98.19 83 PRO A C 1
ATOM 658 O O . PRO A 1 83 ? -10.524 7.441 14.311 1.00 98.19 83 PRO A O 1
ATOM 661 N N . PHE A 1 84 ? -9.154 7.818 12.578 1.00 98.00 84 PHE A N 1
ATOM 662 C CA . PHE A 1 84 ? -7.927 7.627 13.347 1.00 98.00 84 PHE A CA 1
ATOM 663 C C . PHE A 1 84 ? -6.773 8.473 12.811 1.00 98.00 84 PHE A C 1
ATOM 665 O O . PHE A 1 84 ? -6.786 8.954 11.674 1.00 98.00 84 PHE A O 1
ATOM 672 N N . GLU A 1 85 ? -5.758 8.659 13.650 1.00 98.25 85 GLU A N 1
ATOM 673 C CA . GLU A 1 85 ? -4.507 9.312 13.279 1.00 98.25 85 GLU A CA 1
ATOM 674 C C . GLU A 1 85 ? -3.377 8.292 13.224 1.00 98.25 85 GLU A C 1
ATOM 676 O O . GLU A 1 85 ? -3.305 7.380 14.046 1.00 98.25 85 GLU A O 1
ATOM 681 N N . PHE A 1 86 ? -2.473 8.461 12.267 1.00 97.06 86 PHE A N 1
ATOM 682 C CA . PHE A 1 86 ? -1.316 7.596 12.103 1.00 97.06 86 PHE A CA 1
ATOM 683 C C . PHE A 1 86 ? -0.101 8.410 11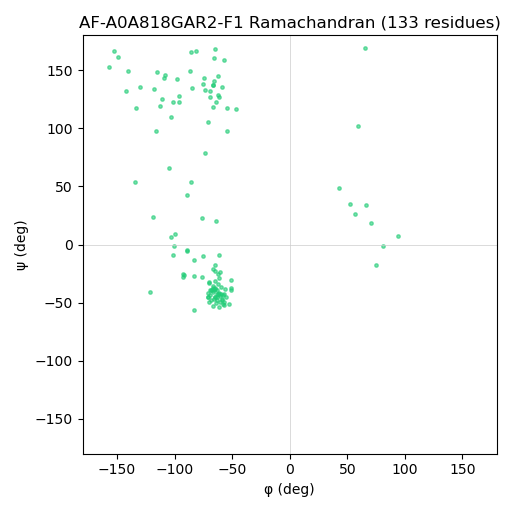.674 1.00 97.06 86 PHE A C 1
ATOM 685 O O . PHE A 1 86 ? -0.164 9.207 10.734 1.00 97.06 86 PHE A O 1
ATOM 692 N N . GLN A 1 87 ? 1.022 8.188 12.346 1.00 97.62 87 GLN A N 1
ATOM 693 C CA . GLN A 1 87 ? 2.327 8.665 11.915 1.00 97.62 87 GLN A CA 1
ATOM 694 C C . GLN A 1 87 ? 3.167 7.447 11.547 1.00 97.62 87 GLN A C 1
ATOM 696 O O . GLN A 1 87 ? 3.402 6.576 12.378 1.00 97.62 87 GLN A O 1
ATOM 701 N N . SER A 1 88 ? 3.597 7.392 10.289 1.00 95.69 88 SER A N 1
ATOM 702 C CA . SER A 1 88 ? 4.518 6.356 9.832 1.00 95.69 88 SER A CA 1
ATOM 703 C C . SER A 1 88 ? 5.919 6.643 10.354 1.00 95.69 88 SER A C 1
ATOM 705 O O . SER A 1 88 ? 6.357 7.796 10.342 1.00 95.69 88 SER A O 1
ATOM 707 N N . ASP A 1 89 ? 6.658 5.592 10.700 1.00 94.50 89 ASP A N 1
ATOM 708 C CA . ASP A 1 89 ? 8.085 5.714 10.989 1.00 94.50 89 ASP A CA 1
ATOM 709 C C . ASP A 1 89 ? 8.891 6.232 9.794 1.00 94.50 89 ASP A C 1
ATOM 711 O O . ASP A 1 89 ? 9.911 6.886 9.987 1.00 94.50 89 ASP A O 1
ATOM 715 N N . GLU A 1 90 ? 8.400 6.072 8.562 1.00 92.31 90 GLU A N 1
ATOM 716 C CA . GLU A 1 90 ? 9.011 6.685 7.377 1.00 92.31 90 GLU A CA 1
ATOM 717 C C . GLU A 1 90 ? 9.006 8.221 7.429 1.00 92.31 90 GLU A C 1
ATOM 719 O O . GLU A 1 90 ? 9.842 8.867 6.804 1.00 92.31 90 GLU A O 1
ATOM 724 N N . TYR A 1 91 ? 8.074 8.821 8.175 1.00 94.69 91 TYR A N 1
ATOM 725 C CA . TYR A 1 91 ? 7.895 10.268 8.313 1.00 94.69 91 TYR A CA 1
ATOM 726 C C . TYR A 1 91 ? 7.687 10.646 9.783 1.00 94.69 91 TYR A C 1
ATOM 728 O O . TYR A 1 91 ? 6.707 11.301 10.140 1.00 94.69 91 TYR A O 1
ATOM 736 N N . ASN A 1 92 ? 8.612 10.231 10.650 1.00 95.25 92 ASN A N 1
ATOM 737 C CA . ASN A 1 92 ? 8.570 10.492 12.095 1.00 95.25 92 ASN A CA 1
ATOM 738 C C . ASN A 1 92 ? 9.525 11.611 12.562 1.00 95.25 92 ASN A C 1
ATOM 740 O O . ASN A 1 92 ? 9.680 11.828 13.763 1.00 95.25 92 ASN A O 1
ATOM 744 N N . GLY A 1 93 ? 10.195 12.323 11.647 1.00 95.69 93 GLY A N 1
ATOM 745 C CA . GLY A 1 93 ? 11.184 13.347 12.011 1.00 95.69 93 GLY A CA 1
ATOM 746 C C . GLY A 1 93 ? 12.566 12.796 12.374 1.00 95.69 93 GLY A C 1
ATOM 747 O O . GLY A 1 93 ? 13.454 13.585 12.689 1.00 95.69 93 GLY A O 1
ATOM 748 N N . LYS A 1 94 ? 12.752 11.469 12.355 1.00 93.88 94 LYS A N 1
ATOM 749 C CA . LYS A 1 94 ? 13.995 10.785 12.747 1.00 93.88 94 LYS A CA 1
ATOM 750 C C . LYS A 1 94 ? 14.577 9.945 11.615 1.00 93.88 94 LYS A C 1
ATOM 752 O O . LYS A 1 94 ? 15.790 9.947 11.431 1.00 93.88 94 LYS A O 1
ATOM 757 N N . THR A 1 95 ? 13.730 9.243 10.864 1.00 91.88 95 THR A N 1
ATOM 758 C CA . THR A 1 95 ? 14.160 8.395 9.746 1.00 91.88 95 THR A CA 1
ATOM 759 C C . THR A 1 95 ? 14.846 9.234 8.677 1.00 91.88 95 THR A C 1
ATOM 761 O O . THR A 1 95 ? 14.319 10.256 8.231 1.00 91.88 95 THR A O 1
ATOM 764 N N . MET A 1 96 ? 16.050 8.817 8.299 1.00 89.62 96 MET A N 1
ATOM 765 C CA . MET A 1 96 ? 16.895 9.543 7.361 1.00 89.62 96 MET A CA 1
ATOM 766 C C . MET A 1 96 ? 16.527 9.179 5.930 1.00 89.62 96 MET A C 1
ATOM 768 O O . MET A 1 96 ? 16.371 8.012 5.587 1.00 89.62 96 MET A O 1
ATOM 772 N N . ASP A 1 97 ? 16.426 10.191 5.083 1.00 84.88 97 ASP A N 1
ATOM 773 C CA . ASP A 1 97 ? 16.310 10.017 3.649 1.00 84.88 97 ASP A CA 1
ATOM 774 C C . ASP A 1 97 ? 17.627 9.480 3.071 1.00 84.88 97 ASP A C 1
ATOM 776 O O . ASP A 1 97 ? 18.695 10.054 3.311 1.00 84.88 97 ASP A O 1
ATOM 780 N N . SER A 1 98 ? 17.564 8.381 2.319 1.00 77.19 98 SER A N 1
ATOM 781 C CA . SER A 1 98 ? 18.750 7.702 1.784 1.00 77.19 98 SER A CA 1
ATOM 782 C C . SER A 1 98 ? 19.559 8.571 0.825 1.00 77.19 98 SER A C 1
ATOM 784 O O . SER A 1 98 ? 20.790 8.505 0.832 1.00 77.19 98 SER A O 1
ATOM 786 N N . ILE A 1 99 ? 18.882 9.425 0.053 1.00 80.06 99 ILE A N 1
ATOM 787 C CA . ILE A 1 99 ? 19.490 10.269 -0.979 1.00 80.06 99 ILE A CA 1
ATOM 788 C C . ILE A 1 99 ? 20.057 11.544 -0.355 1.00 80.06 99 ILE A C 1
ATOM 790 O O . ILE A 1 99 ? 21.240 11.852 -0.485 1.00 80.06 99 ILE A O 1
ATOM 794 N N . THR A 1 100 ? 19.215 12.305 0.340 1.00 87.38 100 THR A N 1
ATOM 795 C CA . THR A 1 100 ? 19.583 13.626 0.867 1.00 87.38 100 THR A CA 1
ATOM 796 C C . THR A 1 100 ? 20.325 13.558 2.196 1.00 87.38 100 THR A C 1
ATOM 798 O O . THR A 1 100 ? 20.891 14.568 2.621 1.00 87.38 100 THR A O 1
ATOM 801 N N . ARG A 1 101 ? 20.321 12.395 2.867 1.00 87.50 101 ARG A N 1
ATOM 802 C CA . ARG A 1 101 ? 20.874 12.190 4.216 1.00 87.50 101 ARG A CA 1
ATOM 803 C C . ARG A 1 101 ? 20.327 13.196 5.232 1.00 87.50 101 ARG A C 1
ATOM 805 O O . ARG A 1 101 ? 21.038 13.622 6.139 1.00 87.50 101 ARG A O 1
ATOM 812 N N . ARG A 1 102 ? 19.061 13.592 5.083 1.00 92.00 102 ARG A N 1
ATOM 813 C CA . ARG A 1 102 ? 18.337 14.465 6.020 1.00 92.00 102 ARG A CA 1
ATOM 814 C C . ARG A 1 102 ? 17.191 13.702 6.659 1.00 92.00 102 ARG A C 1
ATOM 816 O O . ARG A 1 102 ? 16.595 12.843 6.018 1.00 92.00 102 ARG A O 1
ATOM 823 N N . ALA A 1 103 ? 16.852 14.042 7.899 1.00 94.19 103 ALA A N 1
ATOM 824 C CA . ALA A 1 103 ? 15.679 13.471 8.546 1.00 94.19 103 ALA A CA 1
ATOM 825 C C . ALA A 1 103 ? 14.414 13.858 7.765 1.00 94.19 103 ALA A C 1
ATOM 827 O O . ALA A 1 103 ? 14.186 15.039 7.474 1.00 94.19 103 ALA A O 1
ATOM 828 N N . ARG A 1 104 ? 13.588 12.868 7.418 1.00 93.44 104 ARG A N 1
ATOM 829 C CA . ARG A 1 104 ? 12.292 13.103 6.779 1.00 93.44 104 ARG A CA 1
ATOM 830 C C . ARG A 1 104 ? 11.368 13.800 7.776 1.00 93.44 104 ARG A C 1
ATOM 832 O O . ARG A 1 104 ? 11.341 13.414 8.944 1.00 93.44 104 ARG A O 1
ATOM 839 N N . PRO A 1 105 ? 10.601 14.819 7.352 1.00 95.75 105 PRO A N 1
ATOM 840 C CA . PRO A 1 105 ? 9.776 15.598 8.267 1.00 95.75 105 PRO A CA 1
ATOM 841 C C . PRO A 1 105 ? 8.719 14.721 8.941 1.00 95.75 105 PRO A C 1
ATOM 843 O O . PRO A 1 105 ? 8.153 13.831 8.305 1.00 95.75 105 PRO A O 1
ATOM 846 N N . ALA A 1 106 ? 8.417 15.019 10.205 1.00 97.25 106 ALA A N 1
ATOM 847 C CA . ALA A 1 106 ? 7.333 14.371 10.928 1.00 97.25 106 ALA A CA 1
ATOM 848 C C . ALA A 1 106 ? 5.982 14.701 10.268 1.00 97.25 106 ALA A C 1
ATOM 850 O O . ALA A 1 106 ? 5.630 15.874 10.117 1.00 97.25 106 ALA A O 1
ATOM 851 N N . ARG A 1 107 ? 5.222 13.681 9.859 1.00 96.88 107 ARG A N 1
ATOM 852 C CA . ARG A 1 107 ? 3.902 13.838 9.233 1.00 96.88 107 ARG A CA 1
ATOM 853 C C . ARG A 1 107 ? 2.898 12.882 9.861 1.00 96.88 107 ARG A C 1
ATOM 855 O O . ARG A 1 107 ? 3.016 11.670 9.725 1.00 96.88 107 ARG A O 1
ATOM 862 N N . THR A 1 108 ? 1.873 13.445 10.491 1.00 97.88 108 THR A N 1
ATOM 863 C CA . THR A 1 108 ? 0.708 12.689 10.962 1.00 97.88 108 THR A CA 1
ATOM 864 C C . THR A 1 108 ? -0.401 12.775 9.921 1.00 97.88 108 THR A C 1
ATOM 866 O O . THR A 1 108 ? -0.761 13.864 9.465 1.00 97.88 108 THR A O 1
ATOM 869 N N . ARG A 1 109 ? -0.937 11.622 9.523 1.00 97.31 109 ARG A N 1
ATOM 870 C CA . ARG A 1 109 ? -2.112 11.501 8.659 1.00 97.31 109 ARG A CA 1
ATOM 871 C C . ARG A 1 109 ? -3.357 11.265 9.502 1.00 97.31 109 ARG A C 1
ATOM 873 O O . ARG A 1 109 ? -3.301 10.549 10.494 1.00 97.31 109 ARG A O 1
ATOM 880 N N . ARG A 1 110 ? -4.470 11.868 9.084 1.00 98.31 110 ARG A N 1
ATOM 881 C CA . ARG A 1 110 ? -5.805 11.639 9.647 1.00 98.31 110 ARG A CA 1
ATOM 882 C C . ARG A 1 110 ? -6.634 10.907 8.601 1.00 98.31 110 ARG A C 1
ATOM 884 O O . ARG A 1 110 ? -6.761 11.412 7.484 1.00 98.31 110 ARG A O 1
ATOM 891 N N . TYR A 1 111 ? -7.195 9.769 8.973 1.00 98.25 111 TYR A N 1
ATOM 892 C CA . TYR A 1 111 ? -8.100 8.986 8.141 1.00 98.25 111 TYR A CA 1
ATOM 893 C C . TYR A 1 111 ? -9.517 9.091 8.689 1.00 98.25 111 TYR A C 1
ATOM 895 O O . TYR A 1 111 ? -9.713 9.224 9.898 1.00 98.25 111 TYR A O 1
ATOM 903 N N . ARG A 1 112 ? -10.499 9.074 7.790 1.00 98.19 112 ARG A N 1
ATOM 904 C CA . ARG A 1 112 ? -11.928 9.128 8.125 1.00 98.19 112 ARG A CA 1
ATOM 905 C C . ARG A 1 112 ? -12.545 7.739 8.279 1.00 98.19 112 ARG A C 1
ATOM 907 O O . ARG A 1 112 ? -13.526 7.615 8.997 1.00 98.19 112 ARG A O 1
ATOM 914 N N . SER A 1 113 ? -11.970 6.741 7.613 1.00 98.31 113 SER A N 1
ATOM 915 C CA . SER A 1 113 ? -12.434 5.355 7.610 1.00 98.31 113 SER A CA 1
ATOM 916 C C . SER A 1 113 ? -11.279 4.386 7.350 1.00 98.31 113 SER A C 1
ATOM 918 O O . SER A 1 113 ? -10.199 4.797 6.896 1.00 98.31 113 SER A O 1
ATOM 920 N N . PHE A 1 114 ? -11.505 3.093 7.590 1.00 98.38 114 PHE A N 1
ATOM 921 C CA . PHE A 1 114 ? -10.533 2.054 7.242 1.00 98.38 114 PHE A CA 1
ATOM 922 C C . PHE A 1 114 ? -10.340 1.939 5.728 1.00 98.38 114 PHE A C 1
ATOM 924 O O . PHE A 1 114 ? -9.196 1.859 5.281 1.00 98.38 114 PHE A O 1
ATOM 931 N N . THR A 1 115 ? -11.406 2.051 4.927 1.00 98.19 115 THR A N 1
ATOM 932 C CA . THR A 1 115 ? -11.316 2.071 3.454 1.00 98.19 115 THR A CA 1
ATOM 933 C C . THR A 1 115 ? -10.388 3.171 2.937 1.00 98.19 115 THR A C 1
ATOM 935 O O . THR A 1 115 ? -9.636 2.942 1.984 1.00 98.19 115 THR A O 1
ATOM 938 N N . GLN A 1 116 ? -10.387 4.362 3.554 1.00 98.12 116 GLN A N 1
ATOM 939 C CA . GLN A 1 116 ? -9.474 5.432 3.137 1.00 98.12 116 GLN A CA 1
ATOM 940 C C . GLN A 1 116 ? -8.010 5.017 3.341 1.00 98.12 116 GLN A C 1
ATOM 942 O O . GLN A 1 116 ? -7.189 5.169 2.434 1.00 98.12 116 GLN A O 1
ATOM 947 N N . ALA A 1 117 ? -7.687 4.474 4.515 1.00 97.88 117 ALA A N 1
ATOM 948 C CA . ALA A 1 117 ? -6.333 4.039 4.833 1.00 97.88 117 ALA A CA 1
ATOM 949 C C . ALA A 1 117 ? -5.894 2.827 3.994 1.00 97.88 117 ALA A C 1
ATOM 951 O O . ALA A 1 117 ? -4.758 2.786 3.523 1.00 97.88 117 ALA A O 1
ATOM 952 N N . GLU A 1 118 ? -6.799 1.877 3.748 1.00 97.50 118 GLU A N 1
ATOM 953 C CA . GLU A 1 118 ? -6.588 0.732 2.857 1.00 97.50 118 GLU A CA 1
ATOM 954 C C . GLU A 1 118 ? -6.249 1.185 1.432 1.00 97.50 118 GLU A C 1
ATOM 956 O O . GLU A 1 118 ? -5.258 0.737 0.849 1.00 97.50 118 GLU A O 1
ATOM 961 N N . THR A 1 119 ? -7.033 2.127 0.899 1.00 96.56 119 THR A N 1
ATOM 962 C CA . THR A 1 119 ? -6.847 2.671 -0.451 1.00 96.56 119 THR A CA 1
ATOM 963 C C . THR A 1 119 ? -5.508 3.395 -0.576 1.00 96.56 119 THR A C 1
ATOM 965 O O . THR A 1 119 ? -4.777 3.175 -1.543 1.00 96.56 119 THR A O 1
ATOM 968 N N . GLU A 1 120 ? -5.140 4.229 0.403 1.00 96.62 120 GLU A N 1
ATOM 969 C CA . GLU A 1 120 ? -3.832 4.897 0.405 1.00 96.62 120 GLU A CA 1
ATOM 970 C C . GLU A 1 120 ? -2.674 3.891 0.533 1.00 96.62 120 GLU A C 1
ATOM 972 O O . GLU A 1 120 ? -1.658 4.039 -0.152 1.00 96.62 120 GLU A O 1
ATOM 977 N N . ASN A 1 121 ? -2.836 2.828 1.329 1.00 95.94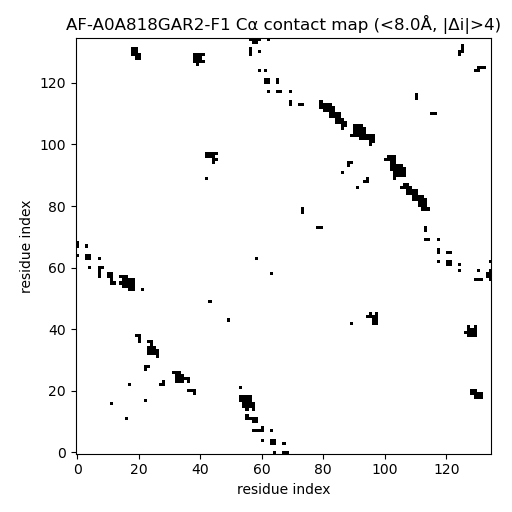 121 ASN A N 1
ATOM 978 C CA . ASN A 1 121 ? -1.851 1.752 1.434 1.00 95.94 121 ASN A CA 1
ATOM 979 C C . ASN A 1 121 ? -1.656 1.008 0.098 1.00 95.94 121 ASN A C 1
ATOM 981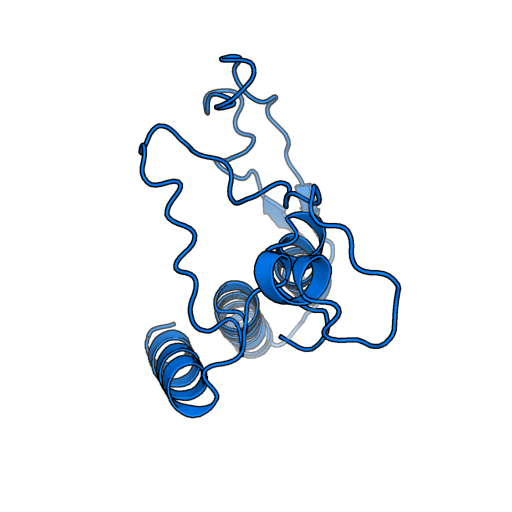 O O . ASN A 1 121 ? -0.513 0.776 -0.300 1.00 95.94 121 ASN A O 1
ATOM 985 N N . PHE A 1 122 ? -2.733 0.699 -0.631 1.00 93.12 122 PHE A N 1
ATOM 986 C CA . PHE A 1 122 ? -2.656 0.134 -1.985 1.00 93.12 122 PHE A CA 1
ATOM 987 C C . PHE A 1 122 ? -1.946 1.091 -2.959 1.00 93.12 122 PHE A C 1
ATOM 989 O O . PHE A 1 122 ? -0.935 0.732 -3.571 1.00 93.12 122 PHE A O 1
ATOM 996 N N . LEU A 1 123 ? -2.416 2.342 -3.046 1.00 95.12 123 LEU A N 1
ATOM 997 C CA . LEU A 1 123 ? -1.882 3.348 -3.972 1.00 95.12 123 LEU A CA 1
ATOM 998 C C . LEU A 1 123 ? -0.411 3.680 -3.708 1.00 95.12 123 LEU A C 1
ATOM 1000 O O . LEU A 1 123 ? 0.315 4.011 -4.648 1.00 95.12 123 LEU A O 1
ATOM 1004 N N . SER A 1 124 ? 0.052 3.549 -2.460 1.00 93.56 124 SER A N 1
ATOM 1005 C CA . SER A 1 124 ? 1.448 3.803 -2.091 1.00 93.56 124 SER A CA 1
ATOM 1006 C C . SER A 1 124 ? 2.430 3.056 -2.996 1.00 93.56 124 SER A C 1
ATOM 1008 O O . SER A 1 124 ? 3.452 3.608 -3.395 1.00 93.56 124 SER A O 1
ATOM 1010 N N . ARG A 1 125 ? 2.104 1.824 -3.406 1.00 91.69 125 ARG A N 1
ATOM 1011 C CA . ARG A 1 125 ? 3.012 0.988 -4.200 1.00 91.69 125 ARG A CA 1
ATOM 1012 C C . ARG A 1 125 ? 3.088 1.411 -5.662 1.00 91.69 125 ARG A C 1
ATOM 1014 O O . ARG A 1 125 ? 4.137 1.236 -6.284 1.00 91.69 125 ARG A O 1
ATOM 1021 N N . ILE A 1 126 ? 2.012 2.009 -6.169 1.00 91.94 126 ILE A N 1
ATOM 1022 C CA . ILE A 1 126 ? 1.969 2.625 -7.496 1.00 91.94 126 ILE A CA 1
ATOM 1023 C C . ILE A 1 126 ? 2.806 3.906 -7.487 1.00 91.94 126 ILE A C 1
ATOM 1025 O O . ILE A 1 126 ? 3.628 4.094 -8.379 1.00 91.94 126 ILE A O 1
ATOM 1029 N N . TYR A 1 127 ? 2.671 4.755 -6.459 1.00 92.25 127 TYR A N 1
ATOM 1030 C CA . TYR A 1 127 ? 3.467 5.987 -6.347 1.00 92.25 127 TYR A CA 1
ATOM 1031 C C . TYR A 1 127 ? 4.965 5.727 -6.169 1.00 92.25 127 TYR A C 1
ATOM 1033 O O . TYR A 1 127 ? 5.778 6.501 -6.666 1.00 92.25 127 TYR A O 1
ATOM 1041 N N . LEU A 1 128 ? 5.337 4.618 -5.525 1.00 89.75 128 LEU A N 1
ATOM 1042 C CA . LEU A 1 128 ? 6.733 4.179 -5.459 1.00 89.75 128 LEU A CA 1
ATOM 1043 C C . LEU A 1 128 ? 7.238 3.550 -6.773 1.00 89.75 128 LEU A C 1
ATOM 1045 O O . LEU A 1 128 ? 8.432 3.290 -6.912 1.00 89.75 128 LEU A O 1
ATOM 1049 N N . GLY A 1 129 ? 6.353 3.282 -7.739 1.00 88.94 129 GLY A N 1
ATOM 1050 C CA . GLY A 1 129 ? 6.703 2.662 -9.020 1.00 88.94 129 GLY A CA 1
ATOM 1051 C C . GLY A 1 129 ? 7.092 1.183 -8.917 1.00 88.94 129 GLY A C 1
ATOM 1052 O O . GLY A 1 129 ? 7.736 0.656 -9.819 1.00 88.94 129 GLY A O 1
ATOM 1053 N N . VAL A 1 130 ? 6.736 0.490 -7.831 1.00 87.38 130 VAL A N 1
ATOM 1054 C CA . VAL A 1 130 ? 7.179 -0.900 -7.586 1.00 87.38 130 VAL A CA 1
ATOM 1055 C C . VAL A 1 130 ? 6.121 -1.964 -7.905 1.00 87.38 130 VAL A C 1
ATOM 1057 O O . VAL A 1 130 ? 6.431 -3.159 -7.882 1.00 87.38 130 VAL A O 1
ATOM 1060 N N . HIS A 1 131 ? 4.888 -1.536 -8.180 1.00 90.69 131 HIS A N 1
ATOM 1061 C CA . HIS A 1 131 ? 3.735 -2.375 -8.504 1.00 90.69 131 HIS A CA 1
ATOM 1062 C C . HIS A 1 131 ? 2.893 -1.742 -9.620 1.00 90.69 131 HIS A C 1
ATOM 1064 O O . HIS A 1 131 ? 2.837 -0.515 -9.744 1.00 90.69 131 HIS A O 1
ATOM 1070 N N . TRP A 1 132 ? 2.239 -2.577 -10.426 1.00 89.75 132 TRP A N 1
ATOM 1071 C CA . TRP A 1 132 ? 1.239 -2.141 -11.395 1.00 89.75 132 TRP A CA 1
ATOM 1072 C C . TRP A 1 132 ? -0.118 -1.922 -10.722 1.00 89.75 132 TRP A C 1
ATOM 1074 O O . TRP A 1 132 ? -0.368 -2.360 -9.605 1.00 89.75 132 TRP A O 1
ATOM 1084 N N . ARG A 1 133 ? -1.040 -1.259 -11.429 1.00 90.50 133 ARG A N 1
ATOM 1085 C CA . ARG A 1 133 ? -2.408 -1.015 -10.934 1.00 90.50 133 ARG A CA 1
ATOM 1086 C C . ARG A 1 133 ? -3.242 -2.282 -10.743 1.00 90.50 133 ARG A C 1
ATOM 1088 O O . ARG A 1 133 ? -4.285 -2.203 -10.109 1.00 90.50 133 ARG A O 1
ATOM 1095 N N . ILE A 1 134 ? -2.836 -3.388 -11.357 1.00 87.62 134 ILE A N 1
ATOM 1096 C CA . ILE A 1 134 ? -3.550 -4.664 -11.282 1.00 87.62 134 ILE A CA 1
ATOM 1097 C C . ILE A 1 134 ? -3.088 -5.525 -10.098 1.00 87.62 134 ILE A C 1
ATOM 1099 O O . ILE A 1 134 ? -3.670 -6.583 -9.900 1.00 87.62 134 ILE A O 1
ATOM 1103 N N . ASP A 1 135 ? -2.063 -5.095 -9.353 1.00 82.00 135 ASP A N 1
ATOM 1104 C CA . ASP A 1 135 ? -1.379 -5.874 -8.307 1.00 82.00 135 ASP A CA 1
ATOM 1105 C C . ASP A 1 135 ? -2.036 -5.782 -6.941 1.00 82.00 135 ASP A C 1
ATOM 1107 O O . ASP A 1 135 ? -2.092 -6.830 -6.263 1.00 82.00 1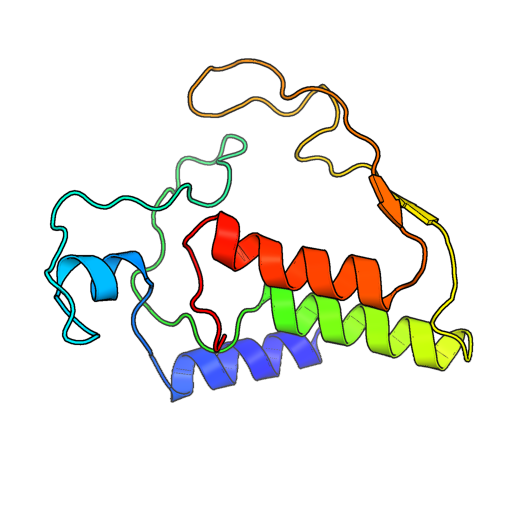35 ASP A O 1
#

Nearest PDB structures (foldseek):
  3bb0-assembly1_A  TM=8.683E-01  e=1.213E-07  Curvularia inaequalis
  1idu-assembly1_A  TM=8.463E-01  e=1.213E-07  Curvularia inaequalis
  1vng-assembly1_A  TM=8.856E-01  e=7.088E-07  Curvularia inaequalis
  1vnh-assembly1_A  TM=8.531E-01  e=1.196E-06  Curvularia inaequalis
  3w36-assembly1_A  TM=6.670E-01  e=1.073E-03  Streptomyces sp. CNQ-525

Radius of gyration: 16.83 Å; Cα contacts (8 Å, |Δi|>4): 198; chains: 1; bounding box: 41×35×41 Å

Mean predicted aligned error: 6.17 Å

Solvent-accessible surface area (backbone atoms only — not comparable to full-atom values): 7587 Å² total; per-residue (Å²): 108,69,66,48,49,52,55,28,52,50,39,14,67,71,67,57,37,70,30,42,56,57,34,43,39,68,34,69,77,81,55,83,53,41,79,81,65,72,54,75,47,79,82,42,79,82,61,92,70,83,68,71,68,75,69,37,38,39,42,29,59,62,36,43,46,35,47,53,52,42,50,51,48,27,65,73,68,73,46,49,76,54,64,49,75,51,64,48,68,78,23,57,49,64,38,46,36,68,86,78,68,41,56,28,65,63,47,76,45,77,35,65,22,41,65,56,51,34,51,52,50,41,49,48,39,48,75,23,36,59,37,61,97,90,59

Sequence (135 aa):
MADAGITTWDSKHFYNLWRPIVGIRQRASGNSADLNWLPLEAPENGASDSSTSEFSFYVSGHATFGLAIFEVLRRFYETDDIPFEFQSDEYNGKTMDSITRRARPARTRRYRSFTQAETENFLSRIYLGVHWRID

Secondary structure (DSSP, 8-state):
-HHHHHHHHHHHHHH-PBPHHHHHHTTTTSSPP-TT-----S--SS-------SB--SSPHHHHHHHHHHHHHHHHHT-S---EEEE-GGGSS-SBPTTT-SBPPP-EEEESSHHHHHHHHHHHHHHTTSS-TT-